Protein AF-A0A392SUU8-F1 (afdb_monomer)

Foldseek 3Di:
DPDDDDDDDQDFDDDDVVDDDDGDNDDDDDDDDALVCLVVLVVVLVVLCVCVVVCHPVCVCVVVPDDSVVSVVVSVVSVVVSVVSVVVVVVVVD

InterPro domains:
  IPR000217 Tubulin [PTHR11588] (1-91)
  IPR002452 Alpha tubulin [PR01162] (13-32)
  IPR002452 Alpha tubulin [PR01162] (38-54)
  IPR002452 Alpha tubulin [PR01162] (75-91)
  IPR008280 Tubulin/FtsZ, C-terminal [SSF55307] (1-89)
  IPR018316 Tubulin/FtsZ, 2-layer sandwich domain [PF03953] (1-45)
  IPR023123 Tubulin, C-terminal [G3DSA:1.10.287.600] (37-89)
  IPR037103 Tubulin/FtsZ-like, C-terminal domain [G3DSA:3.30.1330.20] (1-36)

Radius of gyration: 21.08 Å; Cα contacts (8 Å, |Δi|>4): 33; chains: 1; bounding box: 42×48×49 Å

pLDDT: mean 95.28, std 6.92, range [53.31, 98.38]

Structure (mmCIF, N/CA/C/O backbone):
data_AF-A0A392SUU8-F1
#
_entry.id   AF-A0A392SUU8-F1
#
loop_
_atom_site.group_PDB
_atom_site.id
_atom_site.type_symbol
_atom_site.label_atom_id
_atom_site.label_alt_id
_atom_site.label_comp_id
_atom_site.label_asym_id
_atom_site.label_entity_id
_atom_site.label_seq_id
_atom_site.pdbx_PDB_ins_code
_atom_site.Cartn_x
_atom_site.Cartn_y
_atom_site.Cartn_z
_atom_site.occupancy
_atom_site.B_iso_or_equiv
_atom_site.auth_seq_id
_atom_site.auth_comp_id
_atom_site.auth_asym_id
_atom_site.auth_atom_id
_atom_site.pdbx_PDB_model_num
ATOM 1 N N . PRO A 1 1 ? 12.863 17.954 -6.173 1.00 71.94 1 PRO A N 1
ATOM 2 C CA . PRO A 1 1 ? 13.562 17.264 -7.290 1.00 71.94 1 PRO A CA 1
ATOM 3 C C . PRO A 1 1 ? 12.562 16.478 -8.152 1.00 71.94 1 PRO A C 1
ATOM 5 O O . PRO A 1 1 ? 11.889 15.607 -7.621 1.00 71.94 1 PRO A O 1
ATOM 8 N N . THR A 1 2 ? 12.445 16.795 -9.443 1.00 83.62 2 THR A N 1
ATOM 9 C CA . THR A 1 2 ? 11.418 16.236 -10.355 1.00 83.62 2 THR A CA 1
ATOM 10 C C . THR A 1 2 ? 11.977 15.269 -11.410 1.00 83.62 2 THR A C 1
ATOM 12 O O . THR A 1 2 ? 11.238 14.766 -12.248 1.00 83.62 2 THR A O 1
ATOM 15 N N . GLY A 1 3 ? 13.288 15.007 -11.402 1.00 93.38 3 GLY A N 1
ATOM 16 C CA . GLY A 1 3 ? 13.938 14.144 -12.389 1.00 93.38 3 GLY A CA 1
ATOM 17 C C . GLY A 1 3 ? 13.759 12.650 -12.108 1.00 93.38 3 GLY A C 1
ATOM 18 O O . GLY A 1 3 ? 13.820 12.211 -10.958 1.00 93.38 3 GLY A O 1
ATOM 19 N N . PHE A 1 4 ? 13.619 11.857 -13.172 1.00 96.19 4 PHE A N 1
ATOM 20 C CA . PHE A 1 4 ? 13.653 10.398 -13.084 1.00 96.19 4 PHE A CA 1
ATOM 21 C C .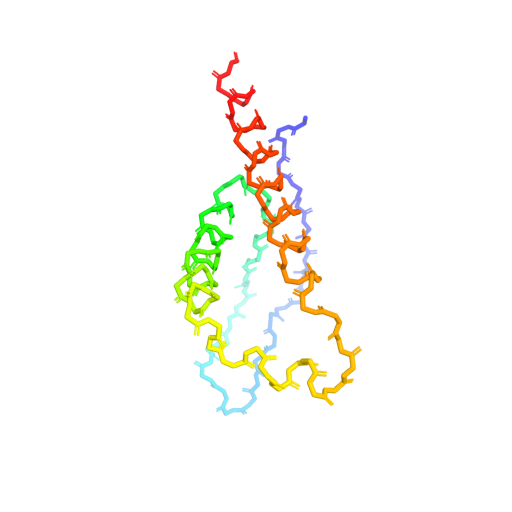 PHE A 1 4 ? 15.061 9.896 -12.745 1.00 96.19 4 PHE A C 1
ATOM 23 O O . PHE A 1 4 ? 16.056 10.343 -13.319 1.00 96.19 4 PHE A O 1
ATOM 30 N N . 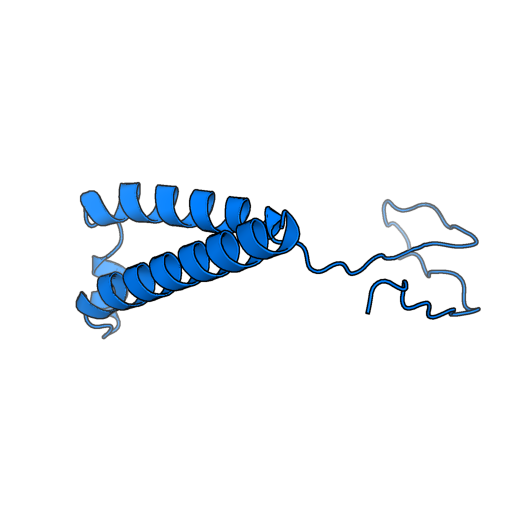LYS A 1 5 ? 15.144 8.933 -11.822 1.00 96.94 5 LYS A N 1
ATOM 31 C CA . LYS A 1 5 ? 16.385 8.219 -11.498 1.00 96.94 5 LYS A CA 1
ATOM 32 C C . LYS A 1 5 ? 16.487 6.986 -12.391 1.00 96.94 5 LYS A C 1
ATOM 34 O O . LYS A 1 5 ? 15.608 6.130 -12.350 1.00 96.94 5 LYS A O 1
ATOM 39 N N . CYS A 1 6 ? 17.560 6.889 -13.171 1.00 97.12 6 CYS A N 1
ATOM 40 C CA . CYS A 1 6 ? 17.754 5.812 -14.141 1.00 97.12 6 CYS A CA 1
ATOM 41 C C . CYS A 1 6 ? 18.948 4.931 -13.753 1.00 97.12 6 CYS A C 1
ATOM 43 O O . CYS A 1 6 ? 20.057 5.432 -13.576 1.00 97.12 6 CYS A O 1
ATOM 45 N N . GLY A 1 7 ? 18.726 3.617 -13.672 1.00 97.69 7 GLY A N 1
ATOM 46 C CA . GLY A 1 7 ? 19.771 2.597 -13.568 1.00 97.69 7 GLY A CA 1
ATOM 47 C C . GLY A 1 7 ? 19.687 1.643 -14.758 1.00 97.69 7 GLY A C 1
ATOM 48 O O . GLY A 1 7 ? 18.591 1.255 -15.157 1.00 97.69 7 GLY A O 1
ATOM 49 N N . ILE A 1 8 ? 20.831 1.282 -15.344 1.00 98.31 8 ILE A N 1
ATOM 50 C CA . ILE A 1 8 ? 20.899 0.402 -16.519 1.00 98.31 8 ILE A CA 1
ATOM 51 C C . ILE A 1 8 ? 21.716 -0.835 -16.160 1.00 98.31 8 ILE A C 1
ATOM 53 O O . ILE A 1 8 ? 22.876 -0.725 -15.768 1.00 98.31 8 ILE A O 1
ATOM 57 N N . ASN A 1 9 ? 21.114 -2.009 -16.338 1.00 98.00 9 ASN A N 1
ATOM 58 C CA . ASN A 1 9 ? 21.814 -3.286 -16.320 1.00 98.00 9 ASN A CA 1
ATOM 59 C C . ASN A 1 9 ? 21.907 -3.818 -17.757 1.00 98.00 9 ASN A C 1
ATOM 61 O O . ASN A 1 9 ? 20.908 -3.862 -18.472 1.00 98.00 9 ASN A O 1
ATOM 65 N N . TYR A 1 10 ? 23.112 -4.201 -18.178 1.00 98.00 10 TYR A N 1
ATOM 66 C CA . TYR A 1 10 ? 23.376 -4.723 -19.522 1.00 98.00 10 TYR A CA 1
ATOM 67 C C . TYR A 1 10 ? 23.075 -6.217 -19.664 1.00 98.00 10 TYR A C 1
ATOM 69 O O . TYR A 1 10 ? 23.040 -6.728 -20.783 1.00 98.00 10 TYR A O 1
ATOM 77 N N . GLN A 1 11 ? 22.872 -6.927 -18.554 1.00 98.31 11 GLN A N 1
ATOM 78 C CA . GLN A 1 11 ? 22.464 -8.324 -18.590 1.00 98.31 11 GLN A CA 1
ATOM 79 C C . GLN A 1 11 ? 20.976 -8.416 -18.963 1.00 98.31 11 GLN A C 1
ATOM 81 O O . GLN A 1 11 ? 20.149 -7.764 -18.319 1.00 98.31 11 GLN A O 1
ATOM 86 N N . PRO A 1 12 ? 20.609 -9.208 -19.988 1.00 97.50 12 PRO A N 1
ATOM 87 C CA . PRO A 1 12 ? 19.207 -9.444 -20.305 1.00 97.50 12 PRO A CA 1
ATOM 88 C C . PRO A 1 12 ? 18.527 -10.212 -19.157 1.00 97.50 12 PRO A C 1
ATOM 90 O O . PRO A 1 12 ? 19.186 -11.017 -18.494 1.00 97.50 12 PRO A O 1
ATOM 93 N N . PRO A 1 13 ? 17.215 -10.019 -18.928 1.00 97.88 13 PRO A N 1
ATOM 94 C CA . PRO A 1 13 ? 16.475 -10.792 -17.936 1.00 97.88 13 PRO A CA 1
ATOM 95 C C . PRO A 1 13 ? 16.557 -12.300 -18.199 1.00 97.88 13 PRO A C 1
ATOM 97 O O . PRO A 1 13 ? 16.411 -12.760 -19.336 1.00 97.88 13 PRO A O 1
ATOM 100 N N . THR A 1 14 ? 16.751 -13.076 -17.136 1.00 97.38 14 THR A N 1
ATOM 101 C CA . THR A 1 14 ? 16.730 -14.541 -17.196 1.00 97.38 14 THR A CA 1
ATOM 102 C C . THR A 1 14 ? 15.297 -15.047 -17.071 1.00 97.38 14 THR A C 1
ATOM 104 O O . THR A 1 14 ? 14.514 -14.522 -16.284 1.00 97.38 14 THR A O 1
ATOM 107 N N . VAL A 1 15 ? 14.962 -16.093 -17.826 1.00 97.44 15 VAL A N 1
ATOM 108 C CA . VAL A 1 15 ? 13.686 -16.810 -17.706 1.00 97.44 15 VAL A CA 1
ATOM 109 C C . VAL A 1 15 ? 13.891 -18.137 -16.987 1.00 97.44 15 VAL A C 1
ATOM 111 O O . VAL A 1 15 ? 14.933 -18.780 -17.136 1.00 97.44 15 VAL A O 1
ATOM 114 N N . VAL A 1 16 ? 12.891 -18.555 -16.217 1.00 97.56 16 VAL A N 1
ATOM 115 C CA . VAL A 1 16 ? 12.873 -19.875 -15.577 1.00 97.56 16 VAL A CA 1
ATOM 116 C C . VAL A 1 16 ? 12.491 -20.931 -16.629 1.00 97.56 16 VAL A C 1
ATOM 118 O O . VAL A 1 16 ? 11.500 -20.730 -17.335 1.00 97.56 16 VAL A O 1
ATOM 121 N N . PRO A 1 17 ? 13.234 -22.049 -16.773 1.00 96.44 17 PRO A N 1
ATOM 122 C CA . PRO A 1 17 ? 12.859 -23.130 -17.687 1.00 96.44 17 PRO A CA 1
ATOM 123 C C . PRO A 1 17 ? 11.465 -23.688 -17.371 1.00 96.44 17 PRO A C 1
ATOM 125 O O . PRO A 1 17 ? 11.184 -24.033 -16.228 1.00 96.44 17 PRO A O 1
ATOM 128 N N . GLY A 1 18 ? 10.600 -23.778 -18.384 1.00 96.75 18 GLY A N 1
ATOM 129 C CA . GLY A 1 18 ? 9.205 -24.203 -18.215 1.00 96.75 18 GLY A CA 1
ATOM 130 C C . GLY A 1 18 ? 8.270 -23.138 -17.627 1.00 96.75 18 GLY A C 1
ATOM 131 O O . GLY A 1 18 ? 7.117 -23.455 -17.363 1.00 96.75 18 GLY A O 1
ATOM 132 N N . GLY A 1 19 ? 8.745 -21.905 -17.415 1.00 96.88 19 GLY A N 1
ATOM 133 C CA . GLY A 1 19 ? 7.914 -20.784 -16.975 1.00 96.88 19 GLY A CA 1
ATOM 134 C C . GLY A 1 19 ? 7.155 -20.098 -18.116 1.00 96.88 19 GLY A C 1
ATOM 135 O O . GLY A 1 19 ? 7.449 -20.298 -19.294 1.00 96.88 19 GLY A O 1
ATOM 136 N N . ASP A 1 20 ? 6.215 -19.231 -17.743 1.00 97.50 20 ASP A N 1
ATOM 137 C CA . ASP A 1 20 ? 5.246 -18.634 -18.676 1.00 97.50 20 ASP A CA 1
ATOM 138 C C . ASP A 1 20 ? 5.754 -17.380 -19.407 1.00 97.50 20 ASP A C 1
ATOM 140 O O . ASP A 1 20 ? 5.115 -16.878 -20.333 1.00 97.50 20 ASP A O 1
ATOM 144 N N . LEU A 1 21 ? 6.904 -16.838 -18.995 1.00 97.19 21 LEU A N 1
ATOM 145 C CA . LEU A 1 21 ? 7.453 -15.612 -19.569 1.00 97.19 21 LEU A CA 1
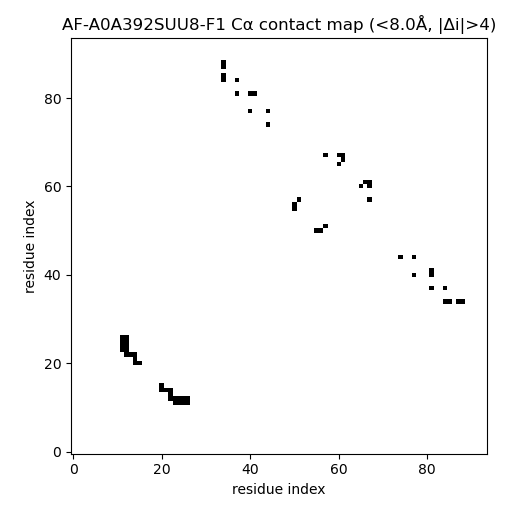ATOM 146 C C . LEU A 1 21 ? 8.387 -15.911 -20.743 1.00 97.19 21 LEU A C 1
ATOM 148 O O . LEU A 1 21 ? 9.355 -16.664 -20.628 1.00 97.19 21 LEU A O 1
ATOM 152 N N . ALA A 1 22 ? 8.130 -15.248 -21.872 1.00 96.88 22 ALA A N 1
ATOM 153 C CA . ALA A 1 22 ? 8.996 -15.312 -23.040 1.00 96.88 22 ALA A CA 1
ATOM 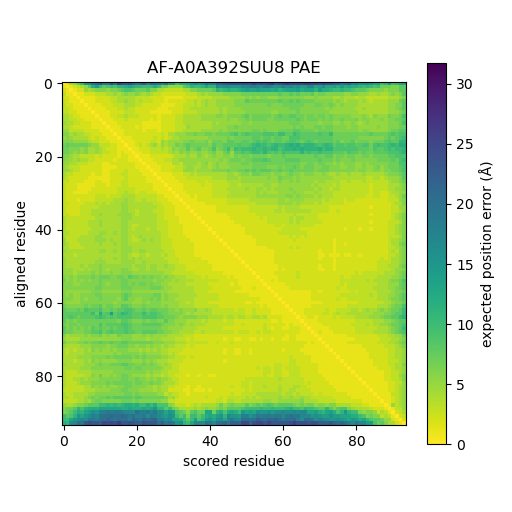154 C C . ALA A 1 22 ? 10.376 -14.700 -22.753 1.00 96.88 22 ALA A C 1
ATOM 156 O O . ALA A 1 22 ? 10.517 -13.715 -22.025 1.00 96.88 22 ALA A O 1
ATOM 157 N N . LYS A 1 23 ? 11.412 -15.249 -23.395 1.00 96.94 23 LYS A N 1
ATOM 158 C CA . LYS A 1 23 ? 12.756 -14.670 -23.351 1.00 96.94 23 LYS A CA 1
ATOM 159 C C . LYS A 1 23 ? 12.770 -13.329 -24.088 1.00 96.94 23 LYS A C 1
ATOM 161 O O . LYS A 1 23 ? 12.496 -13.276 -25.285 1.00 96.94 23 LYS A O 1
ATOM 166 N N . VAL A 1 24 ? 13.153 -12.263 -23.388 1.00 97.75 24 VAL A N 1
ATOM 167 C CA . VAL A 1 24 ? 13.232 -10.896 -23.927 1.00 97.75 24 VAL A CA 1
ATOM 168 C C . VAL A 1 24 ? 14.663 -10.363 -23.901 1.00 97.75 24 VAL A C 1
ATOM 170 O O . VAL A 1 24 ? 15.486 -10.788 -23.095 1.00 97.75 24 VAL A O 1
ATOM 173 N N . GLN A 1 25 ? 14.975 -9.420 -24.794 1.00 97.88 25 GLN A N 1
ATOM 174 C CA . GLN A 1 25 ? 16.303 -8.790 -24.856 1.00 97.88 25 GLN A CA 1
ATOM 175 C C . GLN A 1 25 ? 16.484 -7.686 -23.809 1.00 97.88 25 GLN A C 1
ATOM 177 O O . GLN A 1 25 ? 17.604 -7.407 -23.390 1.00 97.88 25 GLN A O 1
ATOM 182 N N . ARG A 1 26 ? 15.391 -7.018 -23.424 1.00 97.94 26 ARG A N 1
ATOM 183 C CA . ARG A 1 26 ? 15.372 -5.887 -22.491 1.00 97.94 26 ARG A CA 1
ATOM 184 C C . ARG A 1 26 ? 14.049 -5.887 -21.735 1.00 97.94 26 ARG A C 1
ATOM 186 O O . ARG A 1 26 ? 13.034 -6.308 -22.283 1.00 97.94 26 ARG A O 1
ATOM 193 N N . ALA A 1 27 ? 14.074 -5.382 -20.510 1.00 97.75 27 ALA A N 1
ATOM 194 C CA . ALA A 1 27 ? 12.891 -5.109 -19.705 1.00 97.75 27 ALA A CA 1
ATOM 195 C C . ALA A 1 27 ? 13.101 -3.808 -18.926 1.00 97.75 27 ALA A C 1
ATOM 197 O O . ALA A 1 27 ? 14.229 -3.327 -18.799 1.00 97.75 27 ALA A O 1
ATOM 198 N N . VAL A 1 28 ? 12.012 -3.250 -18.409 1.00 97.94 28 VAL A N 1
ATOM 199 C CA . VAL A 1 28 ? 12.031 -2.074 -17.542 1.00 97.94 28 VAL A CA 1
ATOM 200 C C . VAL A 1 28 ? 11.245 -2.382 -16.274 1.00 97.94 28 VAL A C 1
ATOM 202 O O . VAL A 1 28 ? 10.197 -3.018 -16.333 1.00 97.94 28 VAL A O 1
ATOM 205 N N . CYS A 1 29 ? 11.764 -1.936 -15.134 1.00 97.94 29 CYS A N 1
ATOM 206 C CA . CYS A 1 29 ? 11.050 -1.917 -13.866 1.00 97.94 29 CYS A CA 1
ATOM 207 C C . CYS A 1 29 ? 11.053 -0.474 -13.363 1.00 97.94 29 CYS A C 1
ATOM 209 O O . CYS A 1 29 ? 12.120 0.118 -13.195 1.00 97.94 29 CYS A O 1
ATOM 211 N N . MET A 1 30 ? 9.865 0.096 -13.175 1.00 97.88 30 MET A N 1
ATOM 212 C CA . MET A 1 30 ? 9.695 1.427 -12.606 1.00 97.88 30 MET A CA 1
ATOM 213 C C . MET A 1 30 ? 9.288 1.286 -11.146 1.00 97.88 30 MET A C 1
ATOM 215 O O . MET A 1 30 ? 8.302 0.626 -10.833 1.00 97.88 30 MET A O 1
ATOM 219 N N . ILE A 1 31 ? 10.045 1.935 -10.267 1.00 97.69 31 ILE A N 1
ATOM 220 C CA . ILE A 1 31 ? 9.703 2.078 -8.855 1.00 97.69 31 ILE A CA 1
ATOM 221 C C . ILE A 1 31 ? 9.336 3.544 -8.653 1.00 97.69 31 ILE A C 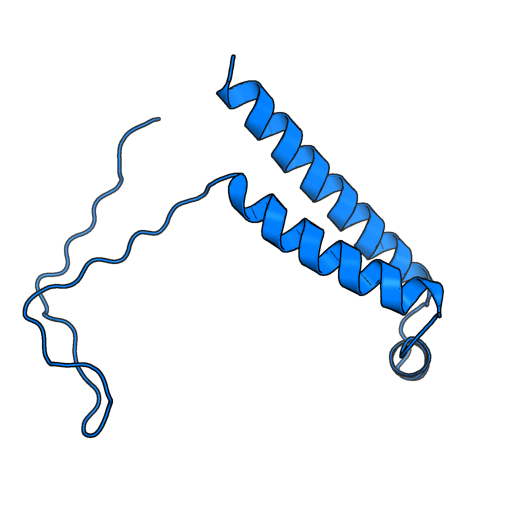1
ATOM 223 O O . ILE A 1 31 ? 10.191 4.424 -8.774 1.00 97.69 31 ILE A O 1
ATOM 227 N N . SER A 1 32 ? 8.061 3.803 -8.384 1.00 96.00 32 SER A N 1
ATOM 228 C CA . SER A 1 32 ? 7.520 5.143 -8.152 1.00 96.00 32 SER A CA 1
ATOM 229 C C . SER A 1 32 ? 6.860 5.228 -6.786 1.00 96.00 32 SER A C 1
ATOM 231 O O . SER A 1 32 ? 6.173 4.296 -6.379 1.00 96.00 32 SER A O 1
ATOM 233 N N . ASN A 1 33 ? 7.034 6.365 -6.116 1.00 94.44 33 ASN A N 1
ATOM 234 C CA . ASN A 1 33 ? 6.287 6.705 -4.912 1.00 94.44 33 ASN A CA 1
ATOM 235 C C . ASN A 1 33 ? 5.209 7.726 -5.298 1.00 94.44 33 ASN A C 1
ATOM 237 O O . ASN A 1 33 ? 5.547 8.798 -5.796 1.00 94.44 33 ASN A O 1
ATOM 241 N N . SER A 1 34 ? 3.940 7.351 -5.146 1.00 94.56 34 SER A N 1
ATOM 242 C CA . SER A 1 34 ? 2.773 8.166 -5.494 1.00 94.56 34 SER A CA 1
ATOM 243 C C . SER A 1 34 ? 1.765 8.107 -4.355 1.00 94.56 34 SER A C 1
ATOM 245 O O . SER A 1 34 ? 1.540 7.028 -3.804 1.00 94.56 34 SER A O 1
ATOM 247 N N . THR A 1 35 ? 1.105 9.229 -4.067 1.00 96.12 35 THR A N 1
ATOM 248 C CA . THR A 1 35 ? 0.021 9.314 -3.074 1.00 96.12 35 THR A CA 1
ATOM 249 C C . THR A 1 35 ? -1.172 8.424 -3.426 1.00 96.12 35 THR A C 1
ATOM 251 O O . THR A 1 35 ? -1.917 8.026 -2.541 1.00 96.12 35 THR A O 1
ATOM 254 N N . SER A 1 36 ? -1.304 7.991 -4.686 1.00 95.44 36 SER A N 1
ATOM 255 C CA . SER A 1 36 ? -2.326 7.022 -5.121 1.00 95.44 36 SER A CA 1
ATOM 256 C C . SER A 1 36 ? -2.289 5.689 -4.359 1.00 95.44 36 SER A C 1
ATOM 258 O O . SER A 1 36 ? -3.269 4.948 -4.377 1.00 95.44 36 SER A O 1
ATOM 260 N N . VAL A 1 37 ? -1.177 5.354 -3.689 1.00 96.75 37 VAL A N 1
ATOM 261 C CA . VAL A 1 37 ? -1.110 4.169 -2.818 1.00 96.75 37 VAL A CA 1
ATOM 262 C C . VAL A 1 37 ? -2.087 4.255 -1.636 1.00 96.75 37 VAL A C 1
ATOM 264 O O . VAL A 1 37 ? -2.542 3.210 -1.173 1.00 96.75 37 VAL A O 1
ATOM 267 N N . ALA A 1 38 ? -2.491 5.460 -1.216 1.00 96.25 38 ALA A N 1
ATOM 268 C CA . ALA A 1 38 ? -3.488 5.679 -0.166 1.00 96.25 38 ALA A CA 1
ATOM 269 C C . ALA A 1 38 ? -4.820 4.963 -0.447 1.00 96.25 38 ALA A C 1
ATOM 271 O O . ALA A 1 38 ? -5.434 4.407 0.460 1.00 96.25 38 ALA A O 1
ATOM 272 N N . GLU A 1 39 ? -5.225 4.844 -1.716 1.00 96.00 39 GLU A N 1
ATOM 273 C CA . GLU A 1 39 ? -6.436 4.103 -2.093 1.00 96.00 39 GLU A CA 1
ATOM 274 C C . GLU A 1 39 ? -6.366 2.610 -1.731 1.00 96.00 39 GLU A C 1
ATOM 276 O O . GLU A 1 39 ? -7.393 1.950 -1.554 1.00 96.00 39 GLU A O 1
ATOM 281 N N . VAL A 1 40 ? -5.162 2.033 -1.676 1.00 97.12 40 VAL A N 1
ATOM 282 C CA . VAL A 1 40 ? -4.973 0.640 -1.255 1.00 97.12 40 VAL A CA 1
ATOM 283 C C . VAL A 1 40 ? -5.220 0.513 0.243 1.00 97.12 40 VAL A C 1
ATOM 285 O O . VAL A 1 40 ? -5.941 -0.408 0.630 1.00 97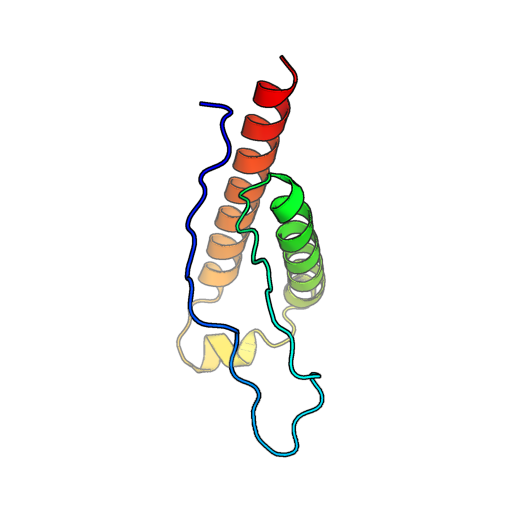.12 40 VAL A O 1
ATOM 288 N N . PHE A 1 41 ? -4.667 1.427 1.046 1.00 96.88 41 PHE A N 1
ATOM 289 C CA . PHE A 1 41 ? -4.866 1.457 2.497 1.00 96.88 41 PHE A CA 1
ATOM 290 C C . PHE A 1 41 ? -6.346 1.638 2.835 1.00 96.88 41 PHE A C 1
ATOM 292 O O . PHE A 1 41 ? -6.910 0.761 3.480 1.00 96.88 41 PHE A O 1
ATOM 299 N N . SER A 1 42 ? -7.027 2.594 2.201 1.00 96.62 42 SER A N 1
ATOM 300 C CA . SER A 1 42 ? -8.467 2.818 2.401 1.00 96.62 42 SER A CA 1
ATOM 301 C C . SER A 1 42 ? -9.330 1.585 2.114 1.00 96.62 42 SER A C 1
ATOM 303 O O . SER A 1 42 ? -10.278 1.267 2.839 1.00 96.62 42 SER A O 1
ATOM 305 N N . ARG A 1 43 ? -8.982 0.797 1.087 1.00 98.06 43 ARG A N 1
ATOM 306 C CA . ARG A 1 43 ? -9.681 -0.472 0.811 1.00 98.06 43 ARG A CA 1
ATOM 307 C C . ARG A 1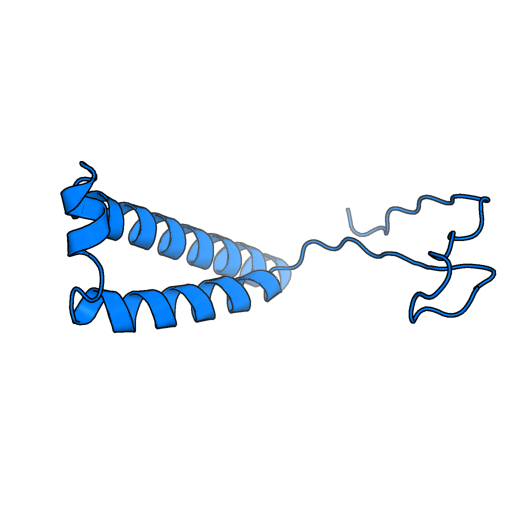 43 ? -9.408 -1.553 1.857 1.00 98.06 43 ARG A C 1
ATOM 309 O O . ARG A 1 43 ? -10.253 -2.437 2.025 1.00 98.06 43 ARG A O 1
ATOM 316 N N . ILE A 1 44 ? -8.234 -1.554 2.482 1.00 97.69 44 ILE A N 1
ATOM 317 C CA . ILE A 1 44 ? -7.888 -2.482 3.564 1.00 97.69 44 ILE A CA 1
ATOM 318 C C . ILE A 1 44 ? -8.621 -2.060 4.837 1.00 97.69 44 ILE A C 1
ATOM 320 O O . ILE A 1 44 ? -9.325 -2.893 5.409 1.00 97.69 44 ILE A O 1
ATOM 324 N N . ASP A 1 45 ? -8.550 -0.782 5.194 1.00 97.56 45 ASP A N 1
ATOM 325 C CA . ASP A 1 45 ? -9.232 -0.173 6.337 1.00 97.56 45 ASP A CA 1
ATOM 326 C C . ASP A 1 45 ? -10.733 -0.439 6.287 1.00 97.56 45 ASP A C 1
ATOM 328 O O . ASP A 1 45 ? -11.309 -0.952 7.242 1.00 97.56 45 ASP A O 1
ATOM 332 N N . HIS A 1 46 ? -11.364 -0.252 5.127 1.00 98.06 46 HIS A N 1
ATOM 333 C CA . HIS A 1 46 ? -12.783 -0.555 4.971 1.00 98.06 46 HIS A CA 1
ATOM 334 C C . HIS A 1 46 ? -13.122 -2.028 5.270 1.00 98.06 46 HIS A C 1
ATOM 336 O O . HIS A 1 46 ? -14.120 -2.329 5.930 1.00 98.06 46 HIS A O 1
ATOM 342 N N . LYS A 1 47 ? -12.302 -2.974 4.793 1.00 98.31 47 LYS A N 1
ATOM 343 C CA . LYS A 1 47 ? -12.511 -4.405 5.076 1.00 98.31 47 LYS A CA 1
ATOM 344 C C . LYS A 1 47 ? -12.280 -4.719 6.548 1.00 98.31 47 LYS A C 1
ATOM 346 O O . LYS A 1 47 ? -13.018 -5.529 7.109 1.00 98.31 47 LYS A O 1
ATOM 351 N N . PHE A 1 48 ? -11.266 -4.101 7.144 1.00 98.19 48 PHE A N 1
ATOM 352 C CA . PHE A 1 48 ? -10.985 -4.211 8.565 1.00 98.19 48 PHE A CA 1
ATOM 353 C C . PHE A 1 48 ? -12.182 -3.726 9.389 1.00 98.19 48 PHE A C 1
ATOM 355 O O . PHE A 1 48 ? -12.710 -4.497 10.190 1.00 98.19 48 PHE A O 1
ATOM 362 N N . ASP A 1 49 ? -12.687 -2.526 9.104 1.00 97.94 49 ASP A N 1
ATOM 363 C CA . ASP A 1 49 ? -13.813 -1.903 9.802 1.00 97.94 49 ASP A CA 1
ATOM 364 C C . ASP A 1 49 ? -15.070 -2.787 9.742 1.00 97.94 49 ASP A C 1
ATOM 366 O O . ASP A 1 49 ? -15.740 -2.999 10.756 1.00 97.94 49 ASP A O 1
ATOM 370 N N . LEU A 1 50 ? -15.362 -3.392 8.582 1.00 98.31 50 LEU A N 1
ATOM 371 C CA . LEU A 1 50 ? -16.484 -4.328 8.426 1.00 98.31 50 LEU A CA 1
ATOM 372 C C . LEU A 1 50 ? -16.366 -5.564 9.333 1.00 98.31 50 LEU A C 1
ATOM 374 O O . LEU A 1 50 ? -17.370 -6.016 9.894 1.00 98.31 50 LEU A O 1
ATOM 378 N N . MET A 1 51 ? -15.164 -6.127 9.471 1.00 98.31 51 MET A N 1
ATOM 379 C CA . MET A 1 51 ? -14.925 -7.301 10.317 1.00 98.31 51 MET A CA 1
ATOM 380 C C . MET A 1 51 ? -14.914 -6.928 11.802 1.00 98.31 51 MET A C 1
ATOM 382 O O . MET A 1 51 ? -15.581 -7.581 12.616 1.00 98.31 51 MET A O 1
ATOM 386 N N . TYR A 1 52 ? -14.199 -5.861 12.154 1.00 97.62 52 TYR A N 1
ATOM 387 C CA . TYR A 1 52 ? -14.007 -5.426 13.532 1.00 97.62 52 TYR A CA 1
ATOM 388 C C . TYR A 1 52 ? -15.304 -4.894 14.156 1.00 97.62 52 TYR A C 1
ATOM 390 O O . TYR A 1 52 ? -15.590 -5.191 15.316 1.00 97.62 52 TYR A O 1
ATOM 398 N N . ALA A 1 53 ? -16.191 -4.273 13.366 1.00 97.62 53 ALA A N 1
ATOM 399 C CA . ALA A 1 53 ? -17.532 -3.876 13.813 1.00 97.62 53 ALA A CA 1
ATOM 400 C C . ALA A 1 53 ? -18.390 -5.050 14.327 1.00 97.62 53 ALA A C 1
ATOM 402 O O . ALA A 1 53 ? -19.353 -4.847 15.073 1.00 97.62 53 ALA A O 1
ATOM 403 N N . LYS A 1 54 ? -18.072 -6.287 13.926 1.00 97.94 54 LYS A N 1
ATOM 404 C CA . LYS A 1 54 ? -18.713 -7.518 14.422 1.00 97.94 54 LYS A CA 1
ATOM 405 C C . LYS A 1 54 ? -17.817 -8.330 15.350 1.00 97.94 54 LYS A C 1
ATOM 407 O O . LYS A 1 54 ? -18.197 -9.440 15.718 1.00 97.94 54 LYS A O 1
ATOM 412 N N . ARG A 1 55 ? -16.641 -7.802 15.705 1.00 96.50 55 ARG A N 1
ATOM 413 C CA . ARG A 1 55 ? -15.567 -8.521 16.404 1.00 96.50 55 ARG A CA 1
ATOM 414 C C . ARG A 1 55 ? -15.265 -9.879 15.756 1.00 96.50 55 ARG A C 1
ATOM 416 O O . ARG A 1 55 ? -14.948 -10.858 16.434 1.00 96.50 55 ARG A O 1
ATOM 423 N N . ALA A 1 56 ? -15.403 -9.962 14.431 1.00 98.19 56 ALA A N 1
ATOM 424 C CA . ALA A 1 56 ? -15.153 -11.193 13.698 1.00 98.19 56 ALA A CA 1
ATOM 425 C C . ALA A 1 56 ? -13.666 -11.550 13.808 1.00 98.19 56 ALA A C 1
ATOM 427 O O . ALA A 1 56 ? -12.808 -10.693 13.633 1.00 98.19 56 ALA A O 1
ATOM 428 N N . PHE A 1 57 ? -13.369 -12.814 14.116 1.00 97.88 57 PHE A N 1
ATOM 429 C CA . PHE A 1 57 ? -12.010 -13.359 14.263 1.00 97.88 57 PHE A CA 1
ATOM 430 C C . PHE A 1 57 ? -11.142 -12.783 15.403 1.00 97.88 57 PHE A C 1
ATOM 432 O O . PHE A 1 57 ? -10.107 -13.376 15.690 1.00 97.88 57 PHE A O 1
ATOM 439 N N . VAL A 1 58 ? -11.579 -11.743 16.127 1.00 97.88 58 VAL A N 1
ATOM 440 C CA . VAL A 1 58 ? -10.823 -11.105 17.233 1.00 97.88 58 VAL A CA 1
ATOM 441 C C . VAL A 1 58 ? -10.387 -12.107 18.311 1.00 97.88 58 VAL A C 1
ATOM 443 O O . VAL A 1 58 ? -9.262 -12.046 18.796 1.00 97.88 58 VAL A O 1
ATOM 446 N N . HIS A 1 59 ? -11.244 -13.078 18.647 1.00 97.44 59 HIS A N 1
ATOM 447 C CA . HIS A 1 59 ? -10.962 -14.076 19.687 1.00 97.44 59 HIS A CA 1
ATOM 448 C C . HIS A 1 59 ? -9.695 -14.910 19.441 1.00 97.44 59 HIS A C 1
ATOM 450 O O . HIS A 1 59 ? -9.090 -15.356 20.410 1.00 97.44 59 HIS A O 1
ATOM 456 N N . TRP A 1 60 ? -9.283 -15.118 18.184 1.00 98.38 60 TRP A N 1
ATOM 457 C CA . TRP A 1 60 ? -8.040 -15.833 17.881 1.00 98.38 60 TRP A CA 1
ATOM 458 C C . TRP A 1 60 ? -6.811 -15.039 18.315 1.00 98.38 60 TRP A C 1
ATOM 460 O O . TRP A 1 60 ? -5.883 -15.609 18.866 1.00 98.38 60 TRP A O 1
ATOM 470 N N . TYR A 1 61 ? -6.826 -13.723 18.112 1.00 98.19 61 TYR A N 1
ATOM 471 C CA . TYR A 1 61 ? -5.703 -12.851 18.449 1.00 98.19 61 TYR A CA 1
ATOM 472 C C . TYR A 1 61 ? -5.594 -12.653 19.959 1.00 98.19 61 TYR A C 1
ATOM 474 O O . TYR A 1 61 ? -4.528 -12.841 20.540 1.00 98.19 61 TYR A O 1
ATOM 482 N N . VAL A 1 62 ? -6.725 -12.371 20.612 1.00 97.69 62 VAL A N 1
ATOM 483 C CA . VAL A 1 62 ? -6.766 -12.225 22.073 1.00 97.69 62 VAL A CA 1
ATOM 484 C C . VAL A 1 62 ? -6.439 -13.548 22.775 1.00 97.69 62 VAL A C 1
ATOM 486 O O . VAL A 1 62 ? -5.771 -13.556 23.805 1.00 97.69 62 VAL A O 1
ATOM 489 N N . GLY A 1 63 ? -6.850 -14.683 22.197 1.00 97.44 63 GLY A N 1
ATOM 490 C CA . GLY A 1 63 ? -6.519 -16.017 22.704 1.00 97.44 63 GLY A CA 1
ATOM 491 C C . GLY A 1 63 ? -5.020 -16.335 22.703 1.00 97.44 63 GLY A C 1
ATOM 492 O O . GLY A 1 63 ? -4.574 -17.106 23.548 1.00 97.44 63 GLY A O 1
ATOM 493 N N . GLU A 1 64 ? -4.247 -15.701 21.817 1.00 98.19 64 GLU A N 1
ATOM 494 C CA . GLU A 1 64 ? -2.785 -15.831 21.728 1.00 98.19 64 GLU A CA 1
ATOM 495 C C . GLU A 1 64 ? -2.032 -14.747 22.530 1.00 98.19 64 GLU A C 1
ATOM 497 O O . GLU A 1 64 ? -0.805 -14.674 22.479 1.00 98.19 64 GLU A O 1
ATOM 502 N N . GLY A 1 65 ? -2.746 -13.920 23.306 1.00 97.25 65 GLY A N 1
ATOM 503 C CA . GLY A 1 65 ? -2.156 -12.960 24.245 1.00 97.25 65 GLY A CA 1
ATOM 504 C C . GLY A 1 65 ? -2.044 -11.515 23.752 1.00 97.25 65 GLY A C 1
ATOM 505 O O . GLY A 1 65 ? -1.407 -10.714 24.430 1.00 97.25 65 GLY A O 1
ATOM 506 N N . MET A 1 66 ? -2.656 -11.171 22.615 1.00 98.25 66 MET A N 1
ATOM 507 C CA . MET A 1 66 ? -2.770 -9.786 22.137 1.00 98.25 66 MET A CA 1
ATOM 508 C C . MET A 1 66 ? -3.864 -9.030 22.911 1.00 98.25 66 MET A C 1
ATOM 510 O O . MET A 1 66 ? -4.955 -9.570 23.119 1.00 98.25 66 MET A O 1
ATOM 514 N N . GLU A 1 67 ? -3.630 -7.779 23.312 1.00 97.75 67 GLU A N 1
ATOM 515 C CA . GLU A 1 67 ? -4.701 -6.963 23.901 1.00 97.75 67 GLU A CA 1
ATOM 516 C C . GLU A 1 67 ? -5.691 -6.498 22.821 1.00 97.75 67 GLU A C 1
ATOM 518 O O . GLU A 1 67 ? -5.301 -6.040 21.752 1.00 97.75 67 GLU A O 1
ATOM 523 N N . GLU A 1 68 ? -7.004 -6.578 23.091 1.00 95.50 68 GLU A N 1
ATOM 524 C CA . GLU A 1 68 ? -8.029 -6.167 22.110 1.00 95.50 68 GLU A CA 1
ATOM 525 C C . GLU A 1 68 ? -7.888 -4.682 21.714 1.00 95.50 68 GLU A C 1
ATOM 527 O O . GLU A 1 68 ? -8.215 -4.314 20.589 1.00 95.50 68 GLU A O 1
ATOM 532 N N . GLY A 1 69 ? -7.363 -3.840 22.613 1.00 96.69 69 GLY A N 1
ATOM 533 C CA . GLY A 1 69 ? -7.114 -2.419 22.358 1.00 96.69 69 GLY A CA 1
ATOM 534 C C . GLY A 1 69 ? -6.124 -2.151 21.221 1.00 96.69 69 GLY A C 1
ATOM 535 O O . GLY A 1 69 ? -6.308 -1.177 20.494 1.00 96.69 69 GLY A O 1
ATOM 536 N N . GLU A 1 70 ? -5.164 -3.053 20.989 1.00 98.06 70 GLU A N 1
ATOM 537 C CA . GLU A 1 70 ? -4.141 -2.904 19.943 1.00 98.06 70 GLU A CA 1
ATOM 538 C C . GLU A 1 70 ? -4.753 -2.824 18.533 1.00 98.06 70 GLU A C 1
ATOM 540 O O . GLU A 1 70 ? -4.193 -2.194 17.638 1.00 98.06 70 GLU A O 1
ATOM 545 N N . PHE A 1 71 ? -5.938 -3.412 18.320 1.00 97.62 71 PHE A N 1
ATOM 546 C CA . PHE A 1 71 ? -6.671 -3.273 17.058 1.00 97.62 71 PHE A CA 1
ATOM 547 C C . PHE A 1 71 ? -7.112 -1.836 16.789 1.00 97.62 71 PHE A C 1
ATOM 549 O O . PHE A 1 71 ? -7.036 -1.370 15.652 1.00 97.62 71 PHE A O 1
ATOM 556 N N . SER A 1 72 ? -7.609 -1.156 17.821 1.00 95.56 72 SER A N 1
ATOM 557 C CA . SER A 1 72 ? -8.066 0.227 17.708 1.00 95.56 72 SER A CA 1
ATOM 558 C C . SER A 1 72 ? -6.876 1.166 17.520 1.00 95.56 72 SER A C 1
ATOM 560 O O . SER A 1 72 ? -6.929 2.027 16.650 1.00 95.56 72 SER A O 1
ATOM 562 N N . GLU A 1 73 ? -5.786 0.943 18.257 1.00 97.88 73 GLU A N 1
ATOM 563 C CA . GLU A 1 73 ? -4.54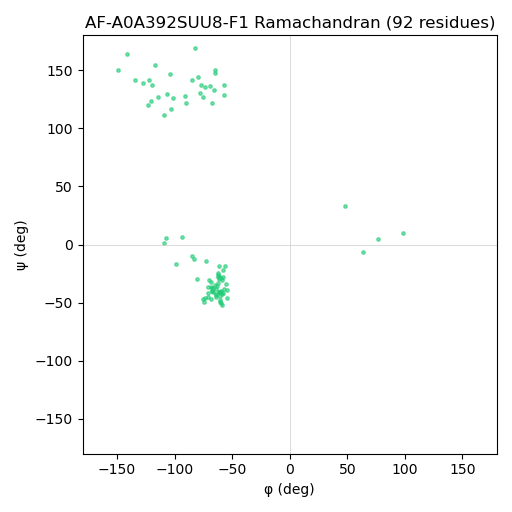7 1.723 18.126 1.00 97.88 73 GLU A CA 1
ATOM 564 C C . GLU A 1 73 ? -3.963 1.615 16.710 1.00 97.88 73 GLU A C 1
ATOM 566 O O . GLU A 1 73 ? -3.754 2.625 16.041 1.00 97.88 73 GLU A O 1
ATOM 571 N N . ALA A 1 74 ? -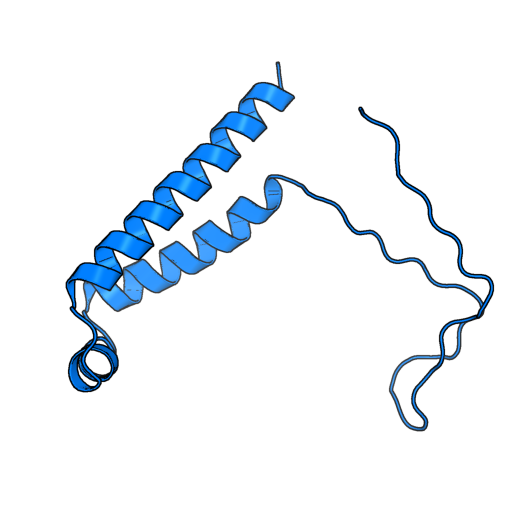3.816 0.394 16.183 1.00 98.00 74 ALA A N 1
ATOM 572 C CA . ALA A 1 74 ? -3.320 0.193 14.822 1.00 98.00 74 ALA A CA 1
ATOM 573 C C . ALA A 1 74 ? -4.238 0.818 13.754 1.00 98.00 74 ALA A C 1
ATOM 575 O O . ALA A 1 74 ? -3.773 1.281 12.710 1.00 98.00 74 ALA A O 1
ATOM 576 N N . ARG A 1 75 ? -5.555 0.833 13.995 1.00 97.69 75 ARG A N 1
ATOM 577 C CA . ARG A 1 75 ? -6.526 1.457 13.090 1.00 97.69 75 ARG A CA 1
ATOM 578 C C . ARG A 1 75 ? -6.431 2.984 13.101 1.00 97.69 75 ARG A C 1
ATOM 580 O O . ARG A 1 75 ? -6.622 3.597 12.047 1.00 97.69 75 ARG A O 1
ATOM 587 N N . GLU A 1 76 ? -6.159 3.580 14.258 1.00 97.44 76 GLU A N 1
ATOM 588 C CA . GLU A 1 76 ? -5.910 5.018 14.406 1.00 97.44 76 GLU A CA 1
ATOM 589 C C . GLU A 1 76 ? -4.604 5.432 13.713 1.00 97.44 76 GLU A C 1
ATOM 591 O O . GLU A 1 76 ? -4.596 6.430 12.990 1.00 97.44 76 GLU A O 1
ATOM 596 N N . ASP A 1 77 ? -3.546 4.625 13.820 1.00 98.00 77 ASP A N 1
ATOM 597 C CA . ASP A 1 77 ? -2.286 4.852 13.099 1.00 98.00 77 ASP A CA 1
ATOM 598 C C . ASP A 1 77 ? -2.477 4.824 11.573 1.00 98.00 77 ASP A C 1
ATOM 600 O O . ASP A 1 77 ? -1.925 5.659 10.852 1.00 98.00 77 ASP A O 1
ATOM 604 N N . LEU A 1 78 ? -3.297 3.899 11.060 1.00 96.38 78 LEU A N 1
ATOM 605 C CA . LEU A 1 78 ? -3.639 3.856 9.633 1.00 96.38 78 LEU A CA 1
ATOM 606 C C . LEU A 1 78 ? -4.466 5.073 9.199 1.00 96.38 78 LEU A C 1
ATOM 608 O O . LEU A 1 78 ? -4.209 5.626 8.131 1.00 96.38 78 LEU A O 1
ATOM 612 N N . ALA A 1 79 ? -5.384 5.556 10.041 1.00 95.25 79 ALA A N 1
ATOM 613 C CA . ALA A 1 79 ? -6.124 6.788 9.762 1.00 95.25 79 ALA A CA 1
ATOM 614 C C . ALA A 1 79 ? -5.199 8.019 9.710 1.00 95.25 79 ALA A C 1
ATOM 616 O O . ALA A 1 79 ? -5.383 8.901 8.868 1.00 95.25 79 ALA A O 1
ATOM 617 N N . ALA A 1 80 ? -4.186 8.079 10.582 1.00 97.44 80 ALA A N 1
ATOM 618 C CA . ALA A 1 80 ? -3.168 9.125 10.533 1.00 97.44 80 ALA A CA 1
ATOM 619 C C . ALA A 1 80 ? -2.340 9.044 9.239 1.00 97.44 80 ALA A C 1
ATOM 621 O O . ALA A 1 80 ? -2.144 10.059 8.576 1.00 97.44 80 ALA A O 1
ATOM 622 N N . LEU A 1 81 ? -1.944 7.837 8.824 1.00 96.44 81 LEU A N 1
ATOM 623 C CA . LEU A 1 81 ? -1.229 7.620 7.565 1.00 96.44 81 LEU A CA 1
ATOM 624 C C . LEU A 1 81 ? -2.043 8.070 6.340 1.00 96.44 81 LEU A C 1
ATOM 626 O O . LEU A 1 81 ? -1.487 8.655 5.411 1.00 96.44 81 LEU A O 1
ATOM 630 N N . GLU A 1 82 ? -3.350 7.802 6.309 1.00 95.19 82 GLU A N 1
ATOM 631 C CA . GLU A 1 82 ? -4.225 8.287 5.233 1.00 95.19 82 GLU A CA 1
ATOM 632 C C . GLU A 1 82 ? -4.243 9.817 5.171 1.00 95.19 82 GLU A C 1
ATOM 634 O O . GLU A 1 82 ? -4.076 10.389 4.091 1.00 95.19 82 GLU A O 1
ATOM 639 N N . LYS A 1 83 ? -4.346 10.475 6.330 1.00 95.44 83 LYS A N 1
ATOM 640 C CA . LYS A 1 83 ? -4.294 11.936 6.437 1.00 95.44 83 LYS A CA 1
ATOM 641 C C . LYS A 1 83 ? -2.961 12.502 5.942 1.00 95.44 83 LYS A C 1
ATOM 643 O O . LYS A 1 83 ? -2.966 13.483 5.203 1.00 95.44 83 LYS A O 1
ATOM 648 N N . ASP A 1 84 ? -1.841 11.859 6.265 1.00 96.50 84 ASP A N 1
ATOM 649 C CA . ASP A 1 84 ? -0.521 12.264 5.768 1.00 96.50 84 ASP A CA 1
ATOM 650 C C . ASP A 1 84 ? -0.460 12.225 4.227 1.00 96.50 84 ASP A C 1
ATOM 652 O O . ASP A 1 84 ? 0.096 13.123 3.589 1.00 96.50 84 ASP A O 1
ATOM 656 N N . TYR A 1 85 ? -1.063 11.210 3.594 1.00 96.06 85 TYR A N 1
ATOM 657 C CA . TYR A 1 85 ? -1.145 11.141 2.131 1.00 96.06 85 TYR A CA 1
ATOM 658 C C . TYR A 1 85 ? -2.058 12.215 1.524 1.00 96.06 85 TYR A C 1
ATOM 660 O O . TYR A 1 85 ? -1.744 12.724 0.441 1.00 96.06 85 TYR A O 1
ATOM 668 N N . GLU A 1 86 ? -3.167 12.554 2.186 1.00 94.12 86 GLU A N 1
ATOM 669 C CA . GLU A 1 86 ? -4.056 13.647 1.771 1.00 94.12 86 GLU A CA 1
ATOM 670 C C . GLU A 1 86 ? -3.345 15.004 1.835 1.00 94.12 86 GLU A C 1
ATOM 672 O O . GLU A 1 86 ? -3.406 15.770 0.869 1.00 94.12 86 GLU A O 1
ATOM 677 N N . GLU A 1 87 ? -2.619 15.275 2.923 1.00 95.06 87 GLU A N 1
ATOM 678 C CA . GLU A 1 87 ? -1.860 16.516 3.113 1.00 95.06 87 GLU A CA 1
ATOM 679 C C . GLU A 1 87 ? -0.786 16.684 2.027 1.00 95.06 87 GLU A C 1
ATOM 681 O O . GLU A 1 87 ? -0.765 17.698 1.326 1.00 95.06 87 GLU A O 1
ATOM 686 N N . VAL A 1 88 ? 0.027 15.650 1.782 1.00 94.12 88 VAL A N 1
ATOM 687 C CA . VAL A 1 88 ? 1.046 15.664 0.714 1.00 94.12 88 VAL A CA 1
ATOM 688 C C . VAL A 1 88 ? 0.419 15.797 -0.682 1.00 94.12 88 VAL A C 1
ATOM 690 O O . VAL A 1 88 ? 0.993 16.430 -1.572 1.00 94.12 88 VAL A O 1
ATOM 693 N N . GLY A 1 89 ? -0.754 15.197 -0.908 1.00 90.50 89 GLY A N 1
ATOM 694 C CA . GLY A 1 89 ? -1.480 15.306 -2.175 1.00 90.50 89 GLY A CA 1
ATOM 695 C C . GLY A 1 89 ? -2.015 16.716 -2.446 1.00 90.50 89 GLY A C 1
ATOM 696 O O . GLY A 1 89 ? -1.971 17.179 -3.590 1.00 90.50 89 GLY A O 1
ATOM 697 N N . ALA A 1 90 ? -2.480 17.406 -1.404 1.00 87.31 90 ALA A N 1
ATOM 698 C CA . ALA A 1 90 ? -2.935 18.789 -1.494 1.00 87.31 90 ALA A CA 1
ATOM 699 C C . ALA A 1 90 ? -1.767 19.746 -1.784 1.00 87.31 90 ALA A C 1
ATOM 701 O O . ALA A 1 90 ? -1.860 20.533 -2.726 1.00 87.31 90 ALA A O 1
ATOM 702 N N . GLU A 1 91 ? -0.642 19.607 -1.069 1.00 79.44 91 GLU A N 1
ATOM 703 C CA . GLU A 1 91 ? 0.577 20.409 -1.288 1.00 79.44 91 GLU A CA 1
ATOM 704 C C . GLU A 1 91 ? 1.142 20.268 -2.709 1.00 79.44 91 GLU A C 1
ATOM 706 O O . GLU A 1 91 ? 1.732 21.201 -3.241 1.00 79.44 91 GLU A O 1
ATOM 711 N N . ALA A 1 92 ? 0.966 19.110 -3.352 1.00 72.81 92 ALA A N 1
ATOM 712 C CA . ALA A 1 92 ? 1.427 18.889 -4.723 1.00 72.81 92 ALA A CA 1
ATOM 713 C C . ALA A 1 92 ? 0.587 19.621 -5.790 1.00 72.81 92 ALA A C 1
ATOM 715 O O . ALA A 1 92 ? 1.001 19.676 -6.953 1.00 72.81 92 ALA A O 1
ATOM 716 N N . THR A 1 93 ? -0.598 20.118 -5.421 1.00 66.62 93 THR A N 1
ATOM 717 C CA . THR A 1 93 ? -1.528 20.811 -6.328 1.00 66.62 93 THR A CA 1
ATOM 718 C C . THR A 1 93 ? -1.422 22.340 -6.221 1.00 66.62 93 THR A C 1
ATOM 720 O O . THR A 1 93 ? -1.883 23.035 -7.130 1.00 66.62 93 THR A O 1
ATOM 723 N N . GLU A 1 94 ? -0.810 22.856 -5.149 1.00 53.31 94 GLU A N 1
ATOM 724 C CA . GLU A 1 94 ? -0.468 24.278 -4.958 1.00 53.31 94 GLU A CA 1
ATOM 725 C C . GLU A 1 94 ? 0.863 24.660 -5.634 1.00 53.31 94 GLU A C 1
ATOM 727 O O . GLU A 1 94 ? 0.925 25.782 -6.194 1.00 53.31 94 GLU A O 1
#

Secondary structure (DSSP, 8-state):
--PPP-----SPPP--TT-SSPP-S---------GGGHHHHHHHHHHHHHHHTTTTTHHHHHHTT--THHHHHHHHHHHHHHHHHHHHHHHTT-

Solvent-accessible surface area (backbone atoms only — not comparable to full-atom values): 6170 Å² total; per-residue (Å²): 138,90,74,86,88,84,85,88,75,90,71,53,66,83,65,64,88,94,52,93,64,77,86,50,80,71,85,85,86,88,90,80,88,61,61,75,57,45,63,57,52,54,58,48,50,53,54,47,52,64,35,54,77,67,54,56,74,47,66,62,49,44,72,74,70,46,64,76,64,55,59,57,54,56,50,50,55,49,52,51,53,46,50,54,37,51,53,56,52,52,62,74,74,111

Organism: NCBI:txid97028

Mean predicted aligned error: 4.56 Å

Sequence (94 aa):
PTGFKCGINYQPPTVVPGGDLAKVQRAVCMISNSTSVAEVFSRIDHKFDLMYAKRAFVHWYVGEGMEEGEFSEAREDLAALEKDYEEVGAEATE

Nearest PDB structures (foldseek):
  7q1f-assembly2_R  TM=9.724E-01  e=5.620E-08  Ovis aries
  6tis-assembly1_C  TM=9.709E-01  e=1.013E-07  Drosophila melanogaster
  9cpc-assembly1_WG  TM=9.426E-01  e=6.840E-08  Sus scrofa
  6u42-assembly1_1  TM=9.808E-01  e=8.558E-04  Chlamydomonas reinhardtii
  5njh-assembly1_B  TM=9.815E-01  e=1.112E-03  Bos taurus